Protein AF-A0AA37LXN7-F1 (afdb_monomer)

Sequence (135 aa):
MRRLRTSDVAAQNQFFEAVANAIAVWNYLNHPDVLPTVQDNRQNIIDAARLIATLITEFASLEALVMEFDDAWYENAADRTRTWVDEMLDEMEQGLAPLILSGRAPPNTSAIVAMIASMRNLRGDIRAPPRKKKP

Radius of gyration: 21.64 Å; Cα contacts (8 Å, |Δi|>4): 87; chains: 1; bounding box: 50×28×64 Å

Secondary structure (DSSP, 8-state):
--PPPHHHHHHHHHHHHHHHHHHHHHHHHTSTTTHHHHHHHHHHHHHHHHHHHHH-GGGTTHHHHHHHHHHHHHHHHHHHHHHHHHHHHHHHHHHHHHHHHTT---TTHHHHHHHHHHHHHHGGG--PPPPPPP-

pLDDT: mean 88.94, std 13.63, range [36.31, 98.25]

Solvent-accessible surface area (backbone atoms only — not comparable to full-atom values): 7447 Å² total; per-residue (Å²): 137,82,76,80,54,71,63,61,57,49,55,51,49,54,51,54,48,51,52,50,48,60,40,45,52,29,46,49,49,55,28,84,88,39,28,60,59,54,27,49,53,54,47,51,54,37,52,51,30,39,53,48,19,74,74,35,76,94,34,59,59,39,29,61,52,47,52,53,48,56,56,51,50,40,45,50,51,25,51,52,49,44,51,51,46,51,53,56,48,50,53,52,51,61,66,45,50,62,30,50,78,68,75,61,49,60,95,58,49,69,59,53,55,52,49,49,55,51,50,61,63,50,46,77,55,45,46,50,64,72,72,70,75,81,129

Structure (mmCIF, N/CA/C/O backbone):
data_AF-A0AA37LXN7-F1
#
_entry.id   AF-A0AA37LXN7-F1
#
loop_
_atom_site.group_PDB
_atom_site.id
_atom_site.type_symbol
_atom_site.label_atom_id
_atom_site.label_alt_id
_atom_site.label_comp_id
_atom_site.label_asym_id
_atom_site.label_entity_id
_atom_site.label_seq_id
_atom_site.pdbx_PDB_ins_code
_atom_site.Cartn_x
_atom_site.Cartn_y
_atom_site.Cartn_z
_atom_site.occupancy
_atom_site.B_iso_or_equiv
_atom_site.auth_seq_id
_atom_site.auth_comp_id
_atom_site.auth_asym_id
_atom_site.auth_atom_id
_atom_site.pdbx_PDB_model_num
ATOM 1 N N . MET A 1 1 ? 23.910 11.492 -34.998 1.00 36.31 1 MET A N 1
ATOM 2 C CA . MET A 1 1 ? 23.932 11.209 -33.544 1.00 36.31 1 MET A CA 1
ATOM 3 C C . MET A 1 1 ? 23.070 12.236 -32.819 1.00 36.31 1 MET A C 1
ATOM 5 O O . MET A 1 1 ? 23.492 13.376 -32.672 1.00 36.31 1 MET A O 1
ATOM 9 N N . ARG A 1 2 ? 21.838 11.881 -32.436 1.00 41.97 2 ARG A N 1
ATOM 10 C CA . ARG A 1 2 ? 20.931 12.767 -31.686 1.00 41.97 2 ARG A CA 1
ATOM 11 C C . ARG A 1 2 ? 21.134 12.464 -30.201 1.00 41.97 2 ARG A C 1
ATOM 13 O O . ARG A 1 2 ? 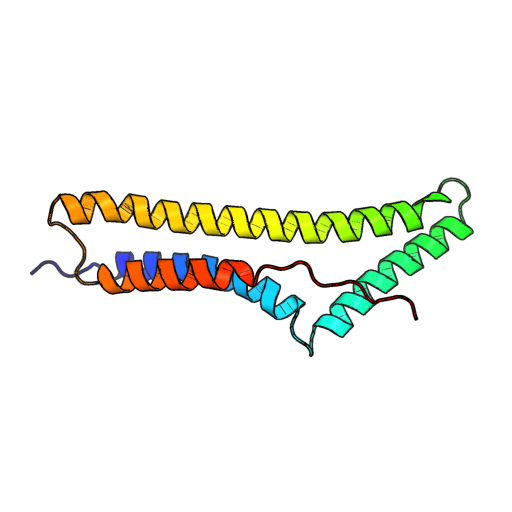20.865 11.345 -29.783 1.00 41.97 2 ARG A O 1
ATOM 20 N N . ARG A 1 3 ? 21.683 13.416 -29.436 1.00 42.84 3 ARG A N 1
ATOM 21 C CA . ARG A 1 3 ? 21.799 13.299 -27.973 1.00 42.84 3 ARG A CA 1
ATOM 22 C C . ARG A 1 3 ? 20.391 13.082 -27.412 1.00 42.84 3 ARG A C 1
ATOM 24 O O . ARG A 1 3 ? 19.524 13.918 -27.668 1.00 42.84 3 ARG A O 1
ATOM 31 N N . LEU A 1 4 ? 20.174 11.982 -26.691 1.00 47.22 4 LEU A N 1
ATOM 32 C CA . LEU A 1 4 ? 19.057 11.867 -25.751 1.00 47.22 4 LEU A CA 1
ATOM 33 C C . LEU A 1 4 ? 19.095 13.131 -24.886 1.00 47.22 4 LEU A C 1
ATOM 35 O O . LEU A 1 4 ? 20.140 13.441 -24.306 1.00 47.22 4 LEU A O 1
ATOM 39 N N . ARG A 1 5 ? 18.028 13.934 -24.904 1.00 51.78 5 ARG A N 1
ATOM 40 C CA . ARG A 1 5 ? 17.997 15.155 -24.101 1.00 51.78 5 ARG A CA 1
ATOM 41 C C . ARG A 1 5 ? 17.913 14.716 -22.647 1.00 51.78 5 ARG A C 1
ATOM 43 O O . ARG A 1 5 ? 17.087 13.885 -22.296 1.00 51.78 5 ARG A O 1
ATOM 50 N N . THR A 1 6 ? 18.767 15.275 -21.804 1.00 52.03 6 THR A N 1
ATOM 51 C CA . THR A 1 6 ? 18.843 15.002 -20.362 1.00 52.03 6 THR A CA 1
ATOM 52 C C . THR A 1 6 ? 17.480 15.132 -19.657 1.00 52.03 6 THR A C 1
ATOM 54 O O . THR A 1 6 ? 17.260 14.496 -18.633 1.00 52.03 6 THR A O 1
ATOM 57 N N . SER A 1 7 ? 16.549 15.898 -20.240 1.00 52.31 7 SER A N 1
ATOM 58 C CA . SER A 1 7 ? 15.145 16.018 -19.828 1.00 52.31 7 SER A CA 1
ATOM 59 C C . SER A 1 7 ? 14.353 14.712 -19.905 1.00 52.31 7 SER A C 1
ATOM 61 O O . SER A 1 7 ? 13.553 14.443 -19.018 1.00 52.31 7 SER A O 1
ATOM 63 N N . ASP A 1 8 ? 14.584 13.898 -20.936 1.00 58.88 8 ASP A N 1
ATOM 64 C CA . ASP A 1 8 ? 13.789 12.694 -21.207 1.00 58.88 8 ASP A CA 1
ATOM 65 C C . ASP A 1 8 ? 14.170 11.577 -20.223 1.00 58.88 8 ASP A C 1
ATOM 67 O O . ASP A 1 8 ? 13.317 10.839 -19.740 1.00 58.88 8 ASP A O 1
ATOM 71 N N . VAL A 1 9 ? 15.453 11.521 -19.847 1.00 61.12 9 VAL A N 1
ATOM 72 C CA . VAL A 1 9 ? 15.972 10.617 -18.808 1.00 61.12 9 VAL A CA 1
ATOM 73 C C . VAL A 1 9 ? 15.522 11.061 -17.412 1.00 61.12 9 VAL A C 1
ATOM 75 O O . VAL A 1 9 ? 15.176 10.225 -16.585 1.00 61.12 9 VAL A O 1
ATOM 78 N N . ALA A 1 10 ? 15.491 12.370 -17.141 1.00 61.38 10 ALA A N 1
ATOM 79 C CA . ALA A 1 10 ? 15.038 12.896 -15.854 1.00 61.38 10 ALA A CA 1
ATOM 80 C C . ALA A 1 10 ? 13.540 12.636 -15.612 1.00 61.38 10 ALA A C 1
ATOM 82 O O . ALA A 1 10 ? 13.177 12.161 -14.539 1.00 61.38 10 ALA A O 1
ATOM 83 N N . ALA A 1 11 ? 12.689 12.874 -16.616 1.00 61.81 11 ALA A N 1
ATOM 84 C CA . ALA A 1 11 ? 11.254 12.591 -16.529 1.00 61.81 11 ALA A CA 1
ATOM 85 C C . ALA A 1 11 ? 10.973 11.088 -16.363 1.00 61.81 11 ALA A C 1
ATOM 87 O O . ALA A 1 11 ? 10.141 10.695 -15.549 1.00 61.81 11 ALA A O 1
ATOM 88 N N . GLN A 1 12 ? 11.719 10.240 -17.079 1.00 63.50 12 GLN A N 1
ATOM 89 C CA . GLN A 1 12 ? 11.656 8.789 -16.919 1.00 63.50 12 GLN A CA 1
ATOM 90 C C . GLN A 1 12 ? 12.018 8.359 -15.488 1.00 63.50 12 GLN A C 1
ATOM 92 O O . GLN A 1 12 ? 11.289 7.582 -14.875 1.00 63.50 12 GLN A O 1
ATOM 97 N N . ASN A 1 13 ? 13.134 8.861 -14.952 1.00 73.94 13 ASN A N 1
ATOM 98 C CA . ASN A 1 13 ? 13.583 8.521 -13.602 1.00 73.94 13 ASN A CA 1
ATOM 99 C C . ASN A 1 13 ? 12.563 8.954 -12.549 1.00 73.94 13 ASN A C 1
ATOM 101 O O . ASN A 1 13 ? 12.233 8.159 -11.677 1.00 73.94 13 ASN A O 1
ATOM 105 N N . GLN A 1 14 ? 12.017 10.164 -12.678 1.00 76.44 14 GLN A N 1
ATOM 106 C CA . GLN A 1 14 ? 11.003 10.687 -11.764 1.00 76.44 14 GLN A CA 1
ATOM 107 C C . GLN A 1 14 ? 9.730 9.830 -11.760 1.00 76.44 14 GLN A C 1
ATOM 109 O O . GLN A 1 14 ? 9.128 9.609 -10.711 1.00 76.44 14 GLN A O 1
ATOM 114 N N . PHE A 1 15 ? 9.316 9.323 -12.922 1.00 78.12 15 PHE A N 1
ATOM 115 C CA . PHE A 1 15 ? 8.138 8.469 -13.003 1.00 78.12 15 PHE A CA 1
ATOM 116 C C . PHE A 1 15 ? 8.388 7.101 -12.354 1.00 78.12 15 PHE A C 1
ATOM 118 O O . PHE A 1 15 ? 7.590 6.658 -11.528 1.00 78.12 15 PHE A O 1
ATOM 125 N N . PHE A 1 16 ? 9.498 6.426 -12.678 1.00 86.19 16 PHE A N 1
ATOM 126 C CA . PHE A 1 16 ? 9.830 5.151 -12.025 1.00 86.19 16 PHE A CA 1
ATOM 127 C C . PHE A 1 16 ? 10.036 5.312 -10.519 1.00 86.19 16 PHE A C 1
ATOM 129 O O . PHE A 1 16 ? 9.668 4.421 -9.759 1.00 86.19 16 PHE A O 1
ATOM 136 N N . GLU A 1 17 ? 10.577 6.448 -10.084 1.00 90.12 17 GLU A N 1
ATOM 137 C CA . GLU A 1 17 ? 10.695 6.804 -8.674 1.00 90.12 17 GLU A CA 1
ATOM 138 C C . GLU A 1 17 ? 9.319 6.937 -8.011 1.00 90.12 17 GLU A C 1
ATOM 140 O O . GLU A 1 17 ? 9.125 6.414 -6.919 1.00 90.12 17 GLU A O 1
ATOM 145 N N . ALA A 1 18 ? 8.330 7.544 -8.675 1.00 90.88 18 ALA A N 1
ATOM 146 C CA . ALA A 1 18 ? 6.967 7.620 -8.150 1.00 90.88 18 ALA A CA 1
ATOM 147 C C . ALA A 1 18 ? 6.341 6.226 -7.956 1.00 90.88 18 ALA A C 1
ATOM 149 O O . ALA A 1 18 ? 5.782 5.946 -6.894 1.00 90.88 18 ALA A O 1
ATOM 150 N N . VAL A 1 19 ? 6.486 5.334 -8.943 1.00 94.19 19 VAL A N 1
ATOM 151 C CA . VAL A 1 19 ? 6.006 3.941 -8.852 1.00 94.19 19 VAL A CA 1
ATOM 152 C C . VAL A 1 19 ? 6.735 3.177 -7.742 1.00 94.19 19 VAL A C 1
ATOM 154 O O . VAL A 1 19 ? 6.100 2.524 -6.912 1.00 94.19 19 VAL A O 1
ATOM 157 N N . ALA A 1 20 ? 8.063 3.299 -7.679 1.00 93.69 20 ALA A N 1
ATOM 158 C CA . ALA A 1 20 ? 8.880 2.662 -6.653 1.00 93.69 20 ALA A CA 1
ATOM 159 C C . ALA A 1 20 ? 8.516 3.157 -5.246 1.00 93.69 20 ALA A C 1
ATOM 161 O O . ALA A 1 20 ? 8.384 2.349 -4.331 1.00 93.69 20 ALA A O 1
ATOM 162 N N . ASN A 1 21 ? 8.294 4.461 -5.078 1.00 94.56 21 ASN A N 1
ATOM 163 C CA . ASN A 1 21 ? 7.889 5.058 -3.808 1.00 94.56 21 ASN A CA 1
ATOM 164 C C . ASN A 1 21 ? 6.508 4.571 -3.368 1.00 94.56 21 ASN A C 1
ATOM 166 O O . ASN A 1 21 ? 6.324 4.256 -2.193 1.00 94.56 21 ASN A O 1
ATOM 170 N N . ALA A 1 22 ? 5.555 4.454 -4.296 1.00 95.94 22 ALA A N 1
ATOM 171 C CA . ALA A 1 22 ? 4.234 3.920 -3.987 1.00 95.94 22 ALA A CA 1
ATOM 172 C C . ALA A 1 22 ? 4.322 2.490 -3.432 1.00 95.94 22 ALA A C 1
ATOM 174 O O . ALA A 1 22 ? 3.708 2.198 -2.410 1.00 95.94 22 ALA A O 1
ATOM 175 N N . ILE A 1 23 ? 5.143 1.625 -4.036 1.00 96.00 23 ILE A N 1
ATOM 176 C CA . ILE A 1 23 ? 5.414 0.272 -3.521 1.00 96.00 23 ILE A CA 1
ATOM 177 C C . ILE A 1 23 ? 6.149 0.334 -2.170 1.00 96.00 23 ILE A C 1
ATOM 179 O O . ILE A 1 23 ? 5.780 -0.359 -1.219 1.00 96.00 23 ILE A O 1
ATOM 183 N N . ALA A 1 24 ? 7.171 1.187 -2.059 1.00 95.56 24 ALA A N 1
ATOM 184 C CA . ALA A 1 24 ? 8.017 1.296 -0.875 1.00 95.56 24 ALA A CA 1
ATOM 185 C C . ALA A 1 24 ? 7.240 1.701 0.383 1.00 95.56 24 ALA A C 1
ATOM 187 O O . ALA A 1 24 ? 7.558 1.209 1.463 1.00 95.56 24 ALA A O 1
ATOM 188 N N . VAL A 1 25 ? 6.203 2.537 0.264 1.00 97.19 25 VAL A N 1
ATOM 189 C CA . VAL A 1 25 ? 5.333 2.896 1.397 1.00 97.19 25 VAL A CA 1
ATOM 190 C C . VAL A 1 25 ? 4.677 1.655 2.002 1.00 97.19 25 VAL A C 1
ATOM 192 O O . VAL A 1 25 ? 4.703 1.483 3.219 1.00 97.19 25 VAL A O 1
ATOM 195 N N . TRP A 1 26 ? 4.138 0.753 1.180 1.00 98.00 26 TRP A N 1
ATOM 196 C CA . TRP A 1 26 ? 3.507 -0.474 1.675 1.00 98.00 26 TRP A CA 1
ATOM 197 C C . TRP A 1 26 ? 4.517 -1.430 2.301 1.00 98.00 26 TRP A C 1
ATOM 199 O O . TRP A 1 26 ? 4.251 -1.992 3.364 1.00 98.00 26 TRP A O 1
ATOM 209 N N . ASN A 1 27 ? 5.704 -1.546 1.707 1.00 96.62 27 ASN A N 1
ATOM 210 C CA . ASN A 1 27 ? 6.804 -2.308 2.296 1.00 96.62 27 ASN A CA 1
ATOM 211 C C . ASN A 1 27 ? 7.245 -1.734 3.643 1.00 96.62 27 ASN A C 1
ATOM 213 O O . ASN A 1 27 ? 7.468 -2.487 4.587 1.00 96.62 27 ASN A O 1
ATOM 217 N N . TYR A 1 28 ? 7.319 -0.409 3.756 1.00 97.00 28 TYR A N 1
ATOM 218 C CA . TYR A 1 28 ? 7.668 0.273 4.994 1.00 97.00 28 TYR A CA 1
ATOM 219 C C . TYR A 1 28 ? 6.620 0.039 6.087 1.00 97.00 28 TYR A C 1
ATOM 221 O O . TYR A 1 28 ? 6.979 -0.331 7.200 1.00 97.00 28 TYR A O 1
ATOM 229 N N . LEU A 1 29 ? 5.327 0.170 5.768 1.00 97.31 29 LEU A N 1
ATOM 230 C CA . LEU A 1 29 ? 4.237 -0.094 6.719 1.00 97.31 29 LEU A CA 1
ATOM 231 C C . LEU A 1 29 ? 4.233 -1.541 7.234 1.00 97.31 29 LEU A C 1
ATOM 233 O O . LEU A 1 29 ? 3.829 -1.786 8.370 1.00 97.31 29 LEU A O 1
ATOM 237 N N . ASN A 1 30 ? 4.685 -2.487 6.410 1.00 97.06 30 ASN A N 1
ATOM 238 C CA . ASN A 1 30 ? 4.787 -3.905 6.752 1.00 97.06 30 ASN A CA 1
ATOM 239 C C . ASN A 1 30 ? 6.164 -4.315 7.297 1.00 97.06 30 ASN A C 1
ATOM 241 O O . ASN A 1 30 ? 6.358 -5.483 7.640 1.00 97.06 30 ASN A O 1
ATOM 245 N N . HIS A 1 31 ? 7.123 -3.391 7.383 1.00 97.00 31 HIS A N 1
ATOM 246 C CA . HIS A 1 31 ? 8.468 -3.703 7.847 1.00 97.00 31 HIS A CA 1
ATOM 247 C C . HIS A 1 31 ? 8.431 -4.172 9.314 1.00 97.00 31 HIS A C 1
ATOM 249 O O . HIS A 1 31 ? 7.739 -3.538 10.112 1.00 97.00 31 HIS A O 1
ATOM 255 N N . PRO A 1 32 ? 9.181 -5.219 9.717 1.00 96.94 32 PRO A N 1
ATOM 256 C CA . PRO A 1 32 ? 9.131 -5.762 11.080 1.00 96.94 32 PRO A CA 1
ATOM 257 C C . PRO A 1 32 ? 9.350 -4.732 12.195 1.00 96.94 32 PRO A C 1
ATOM 259 O O . PRO A 1 32 ? 8.739 -4.838 13.253 1.00 96.94 32 PRO A O 1
ATOM 262 N N . ASP A 1 33 ? 10.168 -3.711 11.937 1.00 96.56 33 ASP A N 1
ATOM 263 C CA . ASP A 1 33 ? 10.462 -2.650 12.911 1.00 96.56 33 ASP A CA 1
ATOM 264 C C . ASP A 1 33 ? 9.377 -1.558 12.986 1.00 96.56 33 ASP A C 1
ATOM 266 O O . ASP A 1 33 ? 9.320 -0.795 13.947 1.00 96.56 33 ASP A O 1
ATOM 270 N N . VAL A 1 34 ? 8.516 -1.456 11.969 1.00 97.25 34 VAL A N 1
ATOM 271 C CA . VAL A 1 34 ? 7.512 -0.384 11.826 1.00 97.25 34 VAL A CA 1
ATOM 272 C C . VAL A 1 34 ? 6.103 -0.910 12.072 1.00 97.25 34 VAL A C 1
ATOM 274 O O . VAL A 1 34 ? 5.287 -0.231 12.699 1.00 97.25 34 VAL A O 1
ATOM 277 N N . LEU A 1 35 ? 5.827 -2.136 11.626 1.00 96.75 35 LEU A N 1
ATOM 278 C CA . LEU A 1 35 ? 4.534 -2.797 11.742 1.00 96.75 35 LEU A CA 1
ATOM 279 C C . LEU A 1 35 ? 3.978 -2.793 13.179 1.00 96.75 35 LEU A C 1
ATOM 281 O O . LEU A 1 35 ? 2.792 -2.491 13.316 1.00 96.75 35 LEU A O 1
ATOM 285 N N . PRO A 1 36 ? 4.766 -3.039 14.250 1.00 96.88 36 PRO A N 1
ATOM 286 C CA . PRO A 1 36 ? 4.258 -2.955 15.619 1.00 96.88 36 PRO A CA 1
ATOM 287 C C . PRO A 1 36 ? 3.683 -1.574 15.949 1.00 96.88 36 PRO A C 1
ATOM 289 O O . PRO A 1 36 ? 2.574 -1.475 16.463 1.00 96.88 36 PRO A O 1
ATOM 292 N N . THR A 1 37 ? 4.378 -0.504 15.559 1.00 97.12 37 THR A N 1
ATOM 293 C CA . THR A 1 37 ? 3.918 0.877 15.765 1.00 97.12 37 THR A CA 1
ATOM 294 C C . THR A 1 37 ? 2.641 1.168 14.976 1.00 97.12 37 THR A C 1
ATOM 296 O O . THR A 1 37 ? 1.712 1.781 15.498 1.00 97.12 37 THR A O 1
ATOM 299 N N . VAL A 1 38 ? 2.556 0.708 13.722 1.00 96.81 38 VAL A N 1
ATOM 300 C CA . VAL A 1 38 ? 1.339 0.846 12.899 1.00 96.81 38 VAL A CA 1
ATOM 301 C C . VAL A 1 38 ? 0.164 0.115 13.550 1.00 96.81 38 VAL A C 1
ATOM 303 O O . VAL A 1 38 ? -0.930 0.666 13.654 1.00 96.81 38 VAL A O 1
ATOM 306 N N . GLN A 1 39 ? 0.389 -1.111 14.020 1.00 96.31 39 GLN A N 1
ATOM 307 C CA . GLN A 1 39 ? -0.620 -1.923 14.693 1.00 96.31 39 GLN A CA 1
ATOM 308 C C . GLN A 1 39 ? -1.095 -1.298 16.003 1.00 96.31 39 GLN A C 1
ATOM 310 O O . GLN A 1 39 ? -2.300 -1.259 16.248 1.00 96.31 39 GLN A O 1
ATOM 315 N N . ASP A 1 40 ? -0.176 -0.784 16.817 1.00 96.38 40 ASP A N 1
ATOM 316 C CA . ASP A 1 40 ? -0.508 -0.135 18.082 1.00 96.38 40 ASP A CA 1
ATOM 317 C C . ASP A 1 40 ? -1.286 1.165 17.850 1.00 96.38 40 ASP A C 1
ATOM 319 O O . ASP A 1 40 ? -2.294 1.400 18.511 1.00 96.38 40 ASP A O 1
ATOM 323 N N . ASN A 1 41 ? -0.913 1.970 16.850 1.00 95.81 41 ASN A N 1
ATOM 324 C CA . ASN A 1 41 ? -1.671 3.171 16.486 1.00 95.81 41 ASN A CA 1
ATOM 325 C C . ASN A 1 41 ? -3.106 2.844 16.055 1.00 95.81 41 ASN A C 1
ATOM 327 O O . ASN A 1 41 ? -4.048 3.498 16.506 1.00 95.81 41 ASN A O 1
ATOM 331 N N . ARG A 1 42 ? -3.287 1.814 15.220 1.00 96.12 42 ARG A N 1
ATOM 332 C CA . ARG A 1 42 ? -4.621 1.343 14.811 1.00 96.12 42 ARG A CA 1
ATOM 333 C C . ARG A 1 42 ? -5.426 0.845 16.012 1.00 96.12 42 ARG A C 1
ATOM 335 O O . ARG A 1 42 ? -6.595 1.195 16.156 1.00 96.12 42 ARG A O 1
ATOM 342 N N . GLN A 1 43 ? -4.793 0.094 16.913 1.00 95.94 43 GLN A N 1
ATOM 343 C CA . GLN A 1 43 ? -5.437 -0.397 18.131 1.00 95.94 43 GLN A CA 1
ATOM 344 C C . GLN A 1 43 ? -5.853 0.749 19.065 1.00 95.94 43 GLN A C 1
ATOM 346 O O . GLN A 1 43 ? -6.970 0.732 19.574 1.00 95.94 43 GLN A O 1
ATOM 351 N N . ASN A 1 44 ? -5.022 1.782 19.218 1.00 96.75 44 ASN A N 1
ATOM 352 C CA . ASN A 1 44 ? -5.338 2.954 20.037 1.00 96.75 44 ASN A CA 1
ATOM 353 C C . ASN A 1 44 ? -6.593 3.690 19.539 1.00 96.75 44 ASN A C 1
ATOM 355 O O . ASN A 1 44 ? -7.398 4.151 20.348 1.00 96.75 44 ASN A O 1
ATOM 359 N N . ILE A 1 45 ? -6.795 3.775 18.219 1.00 96.56 45 ILE A N 1
ATOM 360 C CA . ILE A 1 45 ? -8.007 4.367 17.629 1.00 96.56 45 ILE A CA 1
ATOM 361 C C . ILE A 1 45 ? -9.239 3.514 17.962 1.00 96.56 45 ILE A C 1
ATOM 363 O O . ILE A 1 45 ? -10.274 4.053 18.356 1.00 96.56 45 ILE A O 1
ATOM 367 N N . ILE A 1 46 ? -9.126 2.188 17.855 1.00 96.12 46 ILE A N 1
ATOM 368 C CA . ILE A 1 46 ? -10.208 1.252 18.198 1.00 96.12 46 ILE A CA 1
ATOM 369 C C . ILE A 1 46 ? -10.550 1.335 19.693 1.00 96.12 46 ILE A C 1
ATOM 371 O O . ILE A 1 46 ? -11.723 1.374 20.060 1.00 96.12 46 ILE A O 1
ATOM 375 N N . ASP A 1 47 ? -9.548 1.408 20.568 1.00 96.44 47 ASP A N 1
ATOM 376 C CA . ASP A 1 47 ? -9.772 1.514 22.011 1.00 96.44 47 ASP A CA 1
ATOM 377 C C . ASP A 1 47 ? -10.390 2.867 22.399 1.00 96.44 47 ASP A C 1
ATOM 379 O O . ASP A 1 47 ? -11.269 2.916 23.262 1.00 96.44 47 ASP A O 1
ATOM 383 N N . ALA A 1 48 ? -10.020 3.956 21.718 1.00 97.38 48 ALA A N 1
ATOM 384 C CA . ALA A 1 48 ? -10.684 5.249 21.876 1.00 97.38 48 ALA A CA 1
ATOM 385 C C . ALA A 1 48 ? -12.152 5.200 21.410 1.00 97.38 48 ALA A C 1
ATOM 387 O O . ALA A 1 48 ? -13.036 5.718 22.095 1.00 97.38 48 ALA A O 1
ATOM 388 N N . ALA A 1 49 ? -12.430 4.532 20.287 1.00 97.50 49 ALA A N 1
ATOM 389 C CA . ALA A 1 49 ? -13.787 4.308 19.794 1.00 97.50 49 ALA A CA 1
ATOM 390 C C . ALA A 1 49 ? -14.632 3.501 20.793 1.00 97.50 49 ALA A C 1
ATOM 392 O O . ALA A 1 49 ? -15.780 3.863 21.059 1.00 97.50 49 ALA A O 1
ATOM 393 N N . ARG A 1 50 ? -14.048 2.463 21.409 1.00 96.94 50 ARG A N 1
ATOM 394 C CA . ARG A 1 50 ? -14.679 1.707 22.499 1.00 96.94 50 ARG A CA 1
ATOM 395 C C . ARG A 1 50 ? -14.989 2.605 23.692 1.00 96.94 50 ARG A C 1
ATOM 397 O O . ARG A 1 50 ? -16.107 2.571 24.195 1.00 96.94 50 ARG A O 1
ATOM 404 N N . LEU A 1 51 ? -14.034 3.422 24.136 1.00 97.62 51 LEU A N 1
ATOM 405 C CA . LEU A 1 51 ? -14.250 4.332 25.262 1.00 97.62 51 LEU A CA 1
ATOM 406 C C . LEU A 1 51 ? -15.429 5.279 24.992 1.00 97.62 51 LEU A C 1
ATOM 408 O O . LEU A 1 51 ? -16.320 5.400 25.830 1.00 97.62 51 LEU A O 1
ATOM 412 N N . ILE A 1 52 ? -15.490 5.881 23.805 1.00 97.62 52 ILE A N 1
ATOM 413 C CA . ILE A 1 52 ? -16.613 6.740 23.405 1.00 97.62 52 ILE A CA 1
ATOM 414 C C . ILE A 1 52 ? -17.934 5.958 23.418 1.00 97.62 52 ILE A C 1
ATOM 416 O O . ILE A 1 52 ? -18.907 6.432 24.003 1.00 97.62 52 ILE A O 1
ATOM 420 N N . ALA A 1 53 ? -17.956 4.751 22.846 1.00 97.06 53 ALA A N 1
ATOM 421 C CA . ALA A 1 53 ? -19.139 3.889 22.824 1.00 97.06 53 ALA A CA 1
ATOM 422 C C . ALA A 1 53 ? -19.655 3.535 24.231 1.00 97.06 53 ALA A C 1
ATOM 424 O O . ALA A 1 53 ? -20.858 3.391 24.427 1.00 97.06 53 ALA A O 1
ATOM 425 N N . THR A 1 54 ? -18.761 3.420 25.221 1.00 96.94 54 THR A N 1
ATOM 426 C CA . THR A 1 54 ? -19.151 3.162 26.621 1.00 96.94 54 THR A CA 1
ATOM 427 C C . THR A 1 54 ? -19.691 4.391 27.350 1.00 96.94 54 THR A C 1
ATOM 429 O O . THR A 1 54 ? -20.474 4.242 28.285 1.00 96.94 54 THR A O 1
ATOM 432 N N . LEU A 1 55 ? -19.274 5.596 26.952 1.00 97.62 55 LEU A N 1
ATOM 433 C CA . LEU A 1 55 ? -19.646 6.847 27.620 1.00 97.62 55 LEU A CA 1
ATOM 434 C C . LEU A 1 55 ? -20.890 7.504 27.011 1.00 97.62 55 LEU A C 1
ATOM 436 O O . LEU A 1 55 ? -21.570 8.264 27.697 1.00 97.62 55 LEU A O 1
ATOM 440 N N . ILE A 1 56 ? -21.173 7.239 25.734 1.00 97.19 56 ILE A N 1
ATOM 441 C CA . ILE A 1 56 ? -22.248 7.876 24.969 1.00 97.19 56 ILE A CA 1
ATOM 442 C C . ILE A 1 56 ? -23.072 6.780 24.294 1.00 97.19 56 ILE A C 1
ATOM 444 O O . ILE A 1 56 ? -22.617 6.147 23.342 1.00 97.19 56 ILE A O 1
ATOM 448 N N . THR A 1 57 ? -24.295 6.565 24.782 1.00 94.75 57 THR A N 1
ATOM 449 C CA . THR A 1 57 ? -25.179 5.466 24.348 1.00 94.75 57 THR A CA 1
ATOM 450 C C . THR A 1 57 ? -25.447 5.487 22.842 1.00 94.75 57 THR A C 1
ATOM 452 O O . THR A 1 57 ? -25.493 4.442 22.198 1.00 94.75 57 THR A O 1
ATOM 455 N N . GLU A 1 58 ? -25.576 6.675 22.255 1.00 97.38 58 GLU A N 1
ATOM 456 C CA . GLU A 1 58 ? -25.793 6.884 20.822 1.00 97.38 58 GLU A CA 1
ATOM 457 C C . GLU A 1 58 ? -24.624 6.377 19.961 1.00 97.38 58 GLU A C 1
ATOM 459 O O . GLU A 1 58 ? -24.804 6.113 18.773 1.00 97.38 58 GLU A O 1
ATOM 464 N N . PHE A 1 59 ? -23.439 6.192 20.551 1.00 97.44 59 PHE A N 1
ATOM 465 C CA . PHE A 1 59 ? -22.248 5.657 19.894 1.00 97.44 59 PHE A CA 1
ATOM 466 C C . PHE A 1 59 ? -21.950 4.199 20.248 1.00 97.44 59 PHE A C 1
ATOM 468 O O . PHE A 1 59 ? -20.844 3.733 19.985 1.00 97.44 59 PHE A O 1
ATOM 475 N N . ALA A 1 60 ? -22.918 3.439 20.770 1.00 95.75 60 ALA A N 1
ATOM 476 C CA . ALA A 1 60 ? -22.719 2.039 21.159 1.00 95.75 60 ALA A CA 1
ATOM 477 C C . ALA A 1 60 ? -22.091 1.152 20.057 1.00 95.75 60 ALA A C 1
ATOM 479 O O . ALA A 1 60 ? -21.375 0.202 20.365 1.00 95.75 60 ALA A O 1
ATOM 480 N N . SER A 1 61 ? -22.319 1.459 18.774 1.00 96.94 61 SER A N 1
ATOM 481 C CA . SER A 1 61 ? -21.764 0.714 17.633 1.00 96.94 61 SER A CA 1
ATOM 482 C C . SER A 1 61 ? -20.414 1.231 17.116 1.00 96.94 61 SER A C 1
ATOM 484 O O . SER A 1 61 ? -19.883 0.676 16.154 1.00 96.94 61 SER A O 1
ATOM 486 N N . LEU A 1 62 ? -19.857 2.297 17.697 1.00 97.56 62 LEU A N 1
ATOM 487 C CA . LEU A 1 62 ? -18.707 3.006 17.131 1.00 97.56 62 LEU A CA 1
ATOM 488 C C . LEU A 1 62 ? -17.447 2.135 17.046 1.00 97.56 62 LEU A C 1
ATOM 490 O O . LEU A 1 62 ? -16.765 2.181 16.028 1.00 97.56 62 LEU A O 1
ATOM 494 N N . GLU A 1 63 ? -17.156 1.311 18.059 1.00 96.50 63 GLU A N 1
ATOM 495 C CA . GLU A 1 63 ? -16.007 0.389 18.015 1.00 96.50 63 GLU A CA 1
ATOM 496 C C . GLU A 1 63 ? -16.085 -0.540 16.796 1.00 96.50 63 GLU A C 1
ATOM 498 O O . GLU A 1 63 ? -15.120 -0.658 16.042 1.00 96.50 63 GLU A O 1
ATOM 503 N N . ALA A 1 64 ? -17.244 -1.170 16.585 1.00 96.06 64 ALA A N 1
ATOM 504 C CA . ALA A 1 64 ? -17.445 -2.107 15.487 1.00 96.06 64 ALA A CA 1
ATOM 505 C C . ALA A 1 64 ? -17.303 -1.414 14.124 1.00 96.06 64 ALA A C 1
ATOM 507 O O . ALA A 1 64 ? -16.605 -1.925 13.250 1.00 96.06 64 ALA A O 1
ATOM 508 N N . LEU A 1 65 ? -17.894 -0.223 13.977 1.00 97.44 65 LEU A N 1
ATOM 509 C CA . LEU A 1 65 ? -17.782 0.581 12.758 1.00 97.44 65 LEU A CA 1
ATOM 510 C C . LEU A 1 65 ? -16.333 0.982 12.467 1.00 97.44 65 LEU A C 1
ATOM 512 O O . LEU A 1 65 ? -15.897 0.914 11.323 1.00 97.44 65 LEU A O 1
ATOM 516 N N . VAL A 1 66 ? -15.571 1.375 13.490 1.00 96.88 66 VAL A N 1
ATOM 517 C CA . VAL A 1 66 ? -14.156 1.736 13.334 1.00 96.88 66 VAL A CA 1
ATOM 518 C C . VAL A 1 66 ? -13.315 0.521 12.957 1.00 96.88 66 VAL A C 1
ATOM 520 O O . VAL A 1 66 ? -12.442 0.643 12.105 1.00 96.88 66 VAL A O 1
ATOM 523 N N . MET A 1 67 ? -13.579 -0.652 13.539 1.00 95.31 67 MET A N 1
ATOM 524 C CA . MET A 1 67 ? -12.885 -1.887 13.162 1.00 95.31 67 MET A CA 1
ATOM 525 C C . MET A 1 67 ? -13.138 -2.269 11.699 1.00 95.31 67 MET A C 1
ATOM 527 O O . MET A 1 67 ? -12.190 -2.620 11.000 1.00 95.31 67 MET A O 1
ATOM 531 N N . GLU A 1 68 ? -14.391 -2.200 11.244 1.00 95.81 68 GLU A N 1
ATOM 532 C CA . GLU A 1 68 ? -14.760 -2.484 9.853 1.00 95.81 68 GLU A CA 1
ATOM 533 C C . GLU A 1 68 ? -14.144 -1.461 8.893 1.00 95.81 68 GLU A C 1
ATOM 535 O O . GLU A 1 68 ? -13.541 -1.833 7.886 1.00 95.81 68 GLU A O 1
ATOM 540 N N . PHE A 1 69 ? -14.244 -0.174 9.234 1.00 96.19 69 PHE A N 1
ATOM 541 C CA . PHE A 1 69 ? -13.662 0.904 8.447 1.00 96.19 69 PHE A CA 1
ATOM 542 C C . PHE A 1 69 ? -12.142 0.771 8.327 1.00 96.19 69 PHE A C 1
ATOM 544 O O . PHE A 1 69 ? -11.615 0.918 7.231 1.00 96.19 69 PHE A O 1
ATOM 551 N N . ASP A 1 70 ? -11.435 0.494 9.423 1.00 95.69 70 ASP A N 1
ATOM 552 C CA . ASP A 1 70 ? -9.976 0.371 9.439 1.00 95.69 70 ASP A CA 1
ATOM 553 C C . ASP A 1 70 ? -9.489 -0.773 8.533 1.00 95.69 70 ASP A C 1
ATOM 555 O O . ASP A 1 70 ? -8.580 -0.571 7.727 1.00 95.69 70 ASP A O 1
ATOM 559 N N . ASP A 1 71 ? -10.124 -1.948 8.597 1.00 92.69 71 ASP A N 1
ATOM 560 C CA . ASP A 1 71 ? -9.809 -3.060 7.6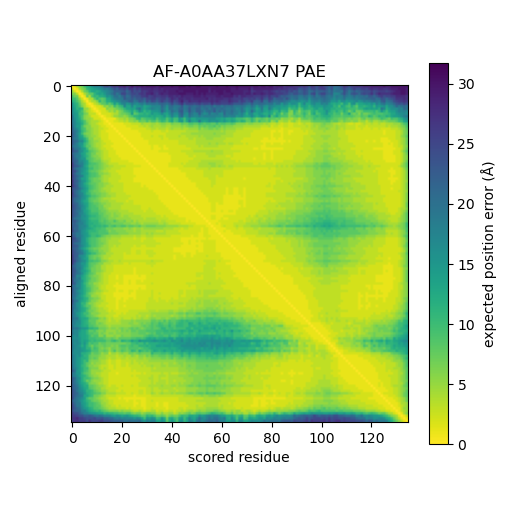92 1.00 92.69 71 ASP A CA 1
ATOM 561 C C . ASP A 1 71 ? -10.086 -2.691 6.230 1.00 92.69 71 ASP A C 1
ATOM 563 O O . ASP A 1 71 ? -9.211 -2.823 5.370 1.00 92.69 71 ASP A O 1
ATOM 567 N N . ALA A 1 72 ? -11.288 -2.178 5.949 1.00 96.25 72 ALA A N 1
ATOM 568 C CA . ALA A 1 72 ? -11.697 -1.823 4.596 1.00 96.25 72 ALA A CA 1
ATOM 569 C C . ALA A 1 72 ? -10.833 -0.702 4.002 1.00 96.25 72 ALA A C 1
ATOM 571 O O . ALA A 1 72 ? -10.527 -0.723 2.810 1.00 96.25 72 ALA A O 1
ATOM 572 N N . TRP A 1 73 ? -10.419 0.269 4.818 1.00 96.50 73 TRP A N 1
ATOM 573 C CA . TRP A 1 73 ? -9.605 1.399 4.388 1.00 96.50 73 TRP A CA 1
ATOM 574 C C . TRP A 1 73 ? -8.239 0.948 3.878 1.00 96.50 73 TRP A C 1
ATOM 576 O O . TRP A 1 73 ? -7.847 1.332 2.775 1.00 96.50 73 TRP A O 1
ATOM 586 N N . TYR A 1 74 ? -7.519 0.125 4.646 1.00 96.94 74 TYR A N 1
ATOM 587 C CA . TYR A 1 74 ? -6.187 -0.330 4.247 1.00 96.94 74 TYR A CA 1
ATOM 588 C C . TYR A 1 74 ? -6.226 -1.271 3.043 1.00 96.94 74 TYR A C 1
ATOM 590 O O . TYR A 1 74 ? -5.383 -1.131 2.157 1.00 96.94 74 TYR A O 1
ATOM 598 N N . GLU A 1 75 ? -7.203 -2.179 2.976 1.00 97.38 75 GLU A N 1
ATOM 599 C CA . GLU A 1 75 ? -7.379 -3.047 1.805 1.00 97.38 75 GLU A CA 1
ATOM 600 C C . GLU A 1 75 ? -7.704 -2.227 0.552 1.00 97.38 75 GLU A C 1
ATOM 602 O O . GLU A 1 75 ? -7.017 -2.341 -0.463 1.00 97.38 75 GLU A O 1
ATOM 607 N N . ASN A 1 76 ? -8.666 -1.304 0.638 1.00 98.00 76 ASN A N 1
ATOM 608 C CA . ASN A 1 76 ? -9.026 -0.442 -0.486 1.00 98.00 76 ASN A CA 1
ATOM 609 C C . ASN A 1 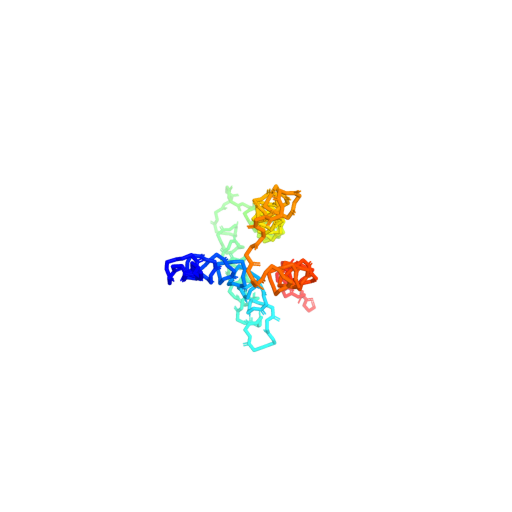76 ? -7.853 0.450 -0.926 1.00 98.00 76 ASN A C 1
ATOM 611 O O . ASN A 1 76 ? -7.603 0.612 -2.119 1.00 98.00 76 ASN A O 1
ATOM 615 N N . ALA A 1 77 ? -7.101 1.015 0.019 1.00 97.94 77 ALA A N 1
ATOM 616 C CA . ALA A 1 77 ? -5.929 1.825 -0.290 1.00 97.94 77 ALA A CA 1
ATOM 617 C C . ALA A 1 77 ? -4.824 1.003 -0.979 1.00 97.94 77 ALA A C 1
ATOM 619 O O . ALA A 1 77 ? -4.194 1.498 -1.922 1.00 97.94 77 ALA A O 1
ATOM 620 N N . ALA A 1 78 ? -4.603 -0.245 -0.555 1.00 98.06 78 ALA A N 1
ATOM 621 C CA . ALA A 1 78 ? -3.649 -1.148 -1.194 1.00 98.06 78 ALA A CA 1
ATOM 622 C C . ALA A 1 78 ? -4.102 -1.497 -2.616 1.00 98.06 78 ALA A C 1
ATOM 624 O O . ALA A 1 78 ? -3.321 -1.357 -3.556 1.00 98.06 78 ALA A O 1
ATOM 625 N N . ASP A 1 79 ? -5.374 -1.858 -2.793 1.00 98.25 79 ASP A N 1
ATOM 626 C CA . ASP A 1 79 ? -5.975 -2.137 -4.099 1.00 98.25 79 ASP A CA 1
ATOM 627 C C . ASP A 1 79 ? -5.845 -0.946 -5.050 1.00 98.25 79 ASP A C 1
ATOM 629 O O . ASP A 1 79 ? -5.335 -1.092 -6.159 1.00 98.25 79 ASP A O 1
ATOM 633 N N . ARG A 1 80 ? -6.224 0.255 -4.600 1.00 98.12 80 ARG A N 1
ATOM 634 C CA . ARG A 1 80 ? -6.100 1.485 -5.392 1.00 98.12 80 ARG A CA 1
ATOM 635 C C . ARG A 1 80 ? -4.660 1.773 -5.786 1.00 98.12 80 ARG A C 1
ATOM 637 O O . ARG A 1 80 ? -4.420 2.204 -6.908 1.00 98.12 80 ARG A O 1
ATOM 644 N N . THR A 1 81 ? -3.710 1.528 -4.884 1.00 98.00 81 THR A N 1
ATOM 645 C CA . THR A 1 81 ? -2.289 1.718 -5.190 1.00 98.00 81 THR A CA 1
ATOM 646 C C . THR A 1 81 ? -1.817 0.706 -6.230 1.00 98.00 81 THR A C 1
ATOM 648 O O . THR A 1 81 ? -1.106 1.088 -7.153 1.00 98.00 81 THR A O 1
ATOM 651 N N . ARG A 1 82 ? -2.234 -0.565 -6.136 1.00 98.00 82 ARG A N 1
ATOM 652 C CA . ARG A 1 82 ? -1.921 -1.580 -7.155 1.00 98.00 82 ARG A CA 1
ATOM 653 C C . ARG A 1 82 ? -2.479 -1.199 -8.521 1.00 98.00 82 ARG A C 1
ATOM 655 O O . ARG A 1 82 ? -1.736 -1.254 -9.491 1.00 98.00 82 ARG A O 1
ATOM 662 N N . THR A 1 83 ? -3.742 -0.781 -8.579 1.00 97.62 83 THR A N 1
ATOM 663 C CA . THR A 1 83 ? -4.379 -0.326 -9.821 1.00 97.62 83 THR A CA 1
ATOM 664 C C . THR A 1 83 ? -3.639 0.864 -10.416 1.00 97.62 83 THR A C 1
ATOM 666 O O . THR A 1 83 ? -3.295 0.836 -11.590 1.00 97.62 83 THR A O 1
ATOM 669 N N . TRP A 1 84 ? -3.312 1.870 -9.601 1.00 97.00 84 TRP A N 1
ATOM 670 C CA . TRP A 1 84 ? -2.547 3.024 -10.065 1.00 97.00 84 TRP A CA 1
ATOM 671 C C . TRP A 1 84 ? -1.156 2.625 -10.584 1.00 97.00 84 TRP A C 1
ATOM 673 O O . TRP A 1 84 ? -0.735 3.098 -11.633 1.00 97.00 84 TRP A O 1
ATOM 683 N N . VAL A 1 85 ? -0.445 1.719 -9.900 1.00 96.50 85 VAL A N 1
ATOM 684 C CA . VAL A 1 85 ? 0.843 1.194 -10.389 1.00 96.50 85 VAL A CA 1
ATOM 685 C C . VAL A 1 85 ? 0.675 0.489 -11.736 1.00 96.50 85 VAL A C 1
ATOM 687 O O . VAL A 1 85 ? 1.488 0.713 -12.630 1.00 96.50 85 VAL A O 1
ATOM 690 N N . ASP A 1 86 ? -0.366 -0.329 -11.902 1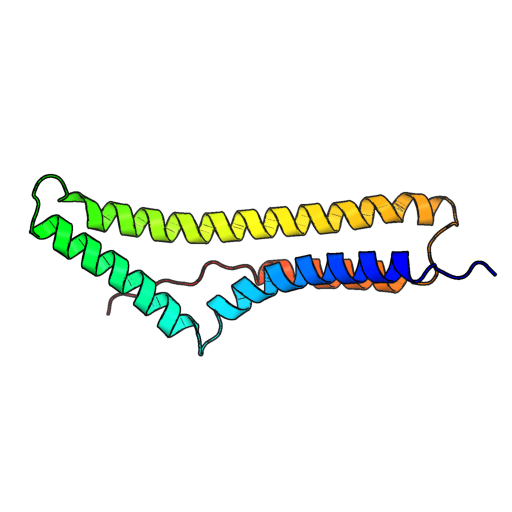.00 95.94 86 ASP A N 1
ATOM 691 C CA . ASP A 1 86 ? -0.643 -1.011 -13.169 1.00 95.94 86 ASP A CA 1
ATOM 692 C C . ASP A 1 86 ? -0.902 -0.006 -14.299 1.00 95.94 86 ASP A C 1
ATOM 694 O O . ASP A 1 86 ? -0.257 -0.095 -15.342 1.00 95.94 86 ASP A O 1
ATOM 698 N N . GLU A 1 87 ? -1.762 0.991 -14.068 1.00 95.88 87 GLU A N 1
ATOM 699 C CA . GLU A 1 87 ? -2.066 2.065 -15.025 1.00 95.88 87 GLU A CA 1
ATOM 700 C C . GLU A 1 87 ? -0.796 2.811 -15.455 1.00 95.88 87 GLU A C 1
ATOM 702 O O . GLU A 1 87 ? -0.536 2.991 -16.644 1.00 95.88 87 GLU A O 1
ATOM 707 N N . MET A 1 88 ? 0.046 3.183 -14.492 1.00 93.12 88 MET A N 1
ATOM 708 C CA . MET A 1 88 ? 1.293 3.901 -14.746 1.00 93.12 88 MET A CA 1
ATOM 709 C C . MET A 1 88 ? 2.301 3.071 -15.556 1.00 93.12 88 MET A C 1
ATOM 711 O O . MET A 1 88 ? 2.991 3.598 -16.432 1.00 93.12 88 MET A O 1
ATOM 715 N N . LEU A 1 89 ? 2.398 1.767 -15.293 1.00 93.69 89 LEU A N 1
ATOM 716 C CA . LEU A 1 89 ? 3.275 0.868 -16.047 1.00 93.69 89 LEU A CA 1
ATOM 717 C C . LEU A 1 89 ? 2.734 0.586 -17.457 1.00 93.69 89 LEU A C 1
ATOM 719 O O . LEU A 1 89 ? 3.519 0.532 -18.407 1.00 93.69 89 LEU A O 1
ATOM 723 N N . ASP A 1 90 ? 1.413 0.469 -17.608 1.00 93.81 90 ASP A N 1
ATOM 724 C CA . ASP A 1 90 ? 0.742 0.323 -18.902 1.00 93.81 90 ASP A CA 1
ATOM 725 C C . ASP A 1 90 ? 0.945 1.567 -19.780 1.00 93.81 90 ASP A C 1
ATOM 727 O O . ASP A 1 90 ? 1.276 1.439 -20.960 1.00 93.81 90 ASP A O 1
ATOM 731 N N . GLU A 1 91 ? 0.816 2.772 -19.217 1.00 90.94 91 GLU A N 1
ATOM 732 C CA . GLU A 1 91 ? 1.054 4.033 -19.931 1.00 90.94 91 GLU A CA 1
ATOM 733 C C . GLU A 1 91 ? 2.476 4.113 -20.507 1.00 90.94 91 GLU A C 1
ATOM 735 O O . GLU A 1 91 ? 2.669 4.518 -21.659 1.00 90.94 91 GLU A O 1
ATOM 740 N N . MET A 1 92 ? 3.486 3.674 -19.747 1.00 85.69 92 MET A N 1
ATOM 741 C CA . MET A 1 92 ? 4.864 3.627 -20.243 1.00 85.69 92 MET A CA 1
ATOM 742 C C . MET A 1 92 ? 5.032 2.659 -21.411 1.00 85.69 92 MET A C 1
ATOM 744 O O . MET A 1 92 ? 5.698 2.972 -22.403 1.00 85.69 92 MET A O 1
ATOM 748 N N . GLU A 1 93 ? 4.461 1.466 -21.279 1.00 89.31 93 GLU A N 1
ATOM 749 C CA . GLU A 1 93 ? 4.558 0.418 -22.286 1.00 89.31 93 GLU A CA 1
ATOM 750 C C . GLU A 1 93 ? 3.868 0.852 -23.588 1.00 89.31 93 GLU A C 1
ATOM 752 O O . GLU A 1 93 ? 4.446 0.736 -24.675 1.00 89.31 93 GLU A O 1
ATOM 757 N N . GLN A 1 94 ? 2.690 1.471 -23.474 1.00 89.44 94 GLN A N 1
ATOM 758 C CA . GLN A 1 94 ? 1.952 2.056 -24.594 1.00 89.44 94 GLN A CA 1
ATOM 759 C C . GLN A 1 94 ? 2.701 3.219 -25.253 1.00 89.44 94 GLN A C 1
ATOM 761 O O . GLN A 1 94 ? 2.669 3.347 -26.477 1.00 89.44 94 GLN A O 1
ATOM 766 N N . GLY A 1 95 ? 3.416 4.045 -24.485 1.00 85.75 95 GLY A N 1
ATOM 76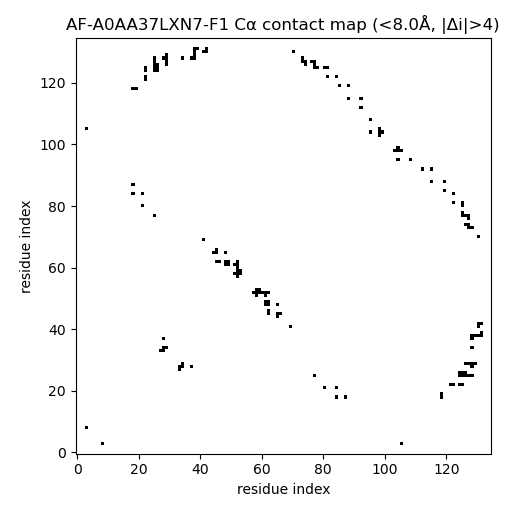7 C CA . GLY A 1 95 ? 4.262 5.106 -25.036 1.00 85.75 95 GLY A CA 1
ATOM 768 C C . GLY A 1 95 ? 5.469 4.571 -25.818 1.00 85.75 95 GLY A C 1
ATOM 769 O O . GLY A 1 95 ? 5.893 5.169 -26.812 1.00 85.75 95 GLY A O 1
ATOM 770 N N . LEU A 1 96 ? 6.013 3.424 -25.403 1.00 85.38 96 LEU A N 1
ATOM 771 C CA . LEU A 1 96 ? 7.214 2.832 -25.992 1.00 85.38 96 LEU A CA 1
ATOM 772 C C . LEU A 1 96 ? 6.915 1.994 -27.245 1.00 85.38 96 LEU A C 1
ATOM 774 O O . LEU A 1 96 ? 7.695 2.021 -28.203 1.00 85.38 96 LEU A O 1
ATOM 778 N N . ALA A 1 97 ? 5.786 1.283 -27.277 1.00 86.50 97 ALA A N 1
ATOM 779 C CA . ALA A 1 97 ? 5.447 0.353 -28.355 1.00 86.50 97 ALA A CA 1
ATOM 780 C C . ALA A 1 97 ? 5.457 0.987 -29.772 1.00 86.50 97 ALA A C 1
ATOM 782 O O . ALA A 1 97 ? 6.104 0.425 -30.663 1.00 86.50 97 ALA A O 1
ATOM 783 N N . PRO A 1 98 ? 4.867 2.175 -30.025 1.00 87.62 98 PRO A N 1
ATOM 784 C CA . PRO A 1 98 ? 4.924 2.826 -31.338 1.00 87.62 98 PRO A CA 1
ATOM 785 C C . PRO A 1 98 ? 6.344 3.231 -31.756 1.00 87.62 98 PRO A C 1
ATOM 787 O O . PRO A 1 98 ? 6.683 3.215 -32.944 1.00 87.62 98 PRO A O 1
ATOM 790 N N . LEU A 1 99 ? 7.197 3.594 -30.793 1.00 85.12 99 LEU A N 1
ATOM 791 C CA . LEU A 1 99 ? 8.593 3.955 -31.054 1.00 85.12 99 LEU A CA 1
ATOM 792 C C . LEU A 1 99 ? 9.401 2.727 -31.477 1.00 85.12 99 LEU A C 1
ATOM 794 O O . LEU A 1 99 ? 10.193 2.815 -32.415 1.00 85.12 99 LEU A O 1
ATOM 798 N N . ILE A 1 100 ? 9.154 1.580 -30.842 1.00 84.50 100 ILE A N 1
ATOM 799 C CA . ILE A 1 100 ? 9.746 0.294 -31.228 1.00 84.50 100 ILE A CA 1
ATOM 800 C C . ILE A 1 100 ? 9.309 -0.093 -32.641 1.00 84.50 100 ILE A C 1
ATOM 802 O O . ILE A 1 100 ? 10.160 -0.311 -33.504 1.00 84.50 100 ILE A O 1
ATOM 806 N N . LEU A 1 101 ? 8.000 -0.108 -32.904 1.00 87.38 101 LEU A N 1
ATOM 807 C CA . LEU A 1 101 ? 7.446 -0.520 -34.197 1.00 87.38 101 LEU A CA 1
ATOM 808 C C . LEU A 1 101 ? 7.901 0.374 -35.359 1.00 87.38 101 LEU A C 1
ATOM 810 O O . LEU A 1 101 ? 8.090 -0.105 -36.473 1.00 87.38 101 LEU A O 1
ATOM 814 N N . SER A 1 102 ? 8.115 1.668 -35.107 1.00 90.00 102 SER A N 1
ATOM 815 C CA . SER A 1 102 ? 8.587 2.620 -36.122 1.00 90.00 102 SER A CA 1
ATOM 816 C C . SER A 1 102 ? 10.113 2.666 -36.289 1.00 90.00 102 SER A C 1
ATOM 818 O O . SER A 1 102 ? 10.612 3.497 -37.050 1.00 90.00 102 SER A O 1
ATOM 820 N N . GLY A 1 103 ? 10.870 1.814 -35.582 1.00 85.06 103 GLY A N 1
ATOM 821 C CA . GLY A 1 103 ? 12.339 1.808 -35.617 1.00 85.06 103 GLY A CA 1
ATOM 822 C C . GLY A 1 103 ? 12.976 3.061 -35.002 1.00 85.06 103 GLY A C 1
ATOM 823 O O . GLY A 1 103 ? 14.121 3.395 -35.302 1.00 85.06 103 GLY A O 1
ATOM 824 N N . ARG A 1 104 ? 12.230 3.784 -34.159 1.00 86.38 104 ARG A N 1
ATOM 825 C CA . ARG A 1 104 ? 12.634 5.031 -33.483 1.00 86.38 104 ARG A CA 1
ATOM 826 C C . ARG A 1 104 ? 12.816 4.843 -31.977 1.00 86.38 104 ARG A C 1
ATOM 828 O O . ARG A 1 104 ? 12.796 5.819 -31.229 1.00 86.38 104 ARG A O 1
ATOM 835 N N . ALA A 1 105 ? 12.973 3.597 -31.542 1.00 83.31 105 ALA A N 1
ATOM 836 C CA . ALA A 1 105 ? 13.141 3.243 -30.145 1.00 83.31 105 ALA A CA 1
ATOM 837 C C . ALA A 1 105 ? 14.351 3.978 -29.536 1.00 83.31 105 ALA A C 1
ATOM 839 O O . ALA A 1 105 ? 15.424 4.013 -30.152 1.00 83.31 105 ALA A O 1
ATOM 840 N N . PRO A 1 106 ? 14.218 4.550 -28.329 1.00 81.25 106 PRO A N 1
ATOM 841 C CA . PRO A 1 106 ? 15.355 5.075 -27.588 1.00 81.25 106 PRO A CA 1
ATOM 842 C C . PRO A 1 106 ? 16.444 4.005 -27.370 1.00 81.25 106 PRO A C 1
ATOM 844 O O . PRO A 1 106 ? 16.118 2.836 -27.152 1.00 81.25 106 PRO A O 1
ATOM 847 N N . PRO A 1 107 ? 17.738 4.369 -27.339 1.00 82.00 107 PRO A N 1
ATOM 848 C CA . PRO A 1 107 ? 18.828 3.428 -27.055 1.00 82.00 107 PRO A CA 1
ATOM 849 C C . PRO A 1 107 ? 18.689 2.642 -25.740 1.00 82.00 107 PRO A C 1
ATOM 851 O O . PRO A 1 107 ? 19.229 1.548 -25.626 1.00 82.00 107 PRO A O 1
ATOM 854 N N . ASN A 1 108 ? 17.971 3.181 -24.748 1.00 81.44 108 ASN A N 1
ATOM 855 C CA . ASN A 1 108 ? 17.756 2.561 -23.439 1.00 81.44 108 ASN A CA 1
ATOM 856 C C . ASN A 1 108 ? 16.476 1.708 -23.348 1.00 81.44 108 ASN A C 1
ATOM 858 O O . ASN A 1 108 ? 16.145 1.256 -22.257 1.00 81.44 108 ASN A O 1
ATOM 862 N N . THR A 1 109 ? 15.771 1.463 -24.459 1.00 85.44 109 THR A N 1
ATOM 863 C CA . THR A 1 109 ? 14.484 0.734 -24.511 1.00 85.44 109 THR A CA 1
ATOM 864 C C . THR A 1 109 ? 14.490 -0.575 -23.718 1.00 85.44 109 THR A C 1
ATOM 866 O O . THR A 1 109 ? 13.570 -0.823 -22.944 1.00 85.44 109 THR A O 1
ATOM 869 N N . SER A 1 110 ? 15.536 -1.397 -23.850 1.00 86.00 110 SER A N 1
ATOM 870 C CA . SER A 1 110 ? 15.644 -2.671 -23.124 1.00 86.00 110 SER A CA 1
ATOM 871 C C . SER A 1 110 ? 15.674 -2.491 -21.604 1.00 86.00 110 SER A C 1
ATOM 873 O O . SER A 1 110 ? 15.053 -3.268 -20.884 1.00 86.00 110 SER A O 1
ATOM 875 N N . ALA A 1 111 ? 16.345 -1.446 -21.115 1.00 86.75 111 ALA A N 1
ATOM 876 C CA . ALA A 1 111 ? 16.381 -1.116 -19.695 1.00 86.75 111 ALA A CA 1
ATOM 877 C C . ALA A 1 111 ? 15.011 -0.640 -19.191 1.00 86.75 111 ALA A C 1
ATOM 879 O O . ALA A 1 111 ? 14.610 -1.014 -18.094 1.00 86.75 111 ALA A O 1
A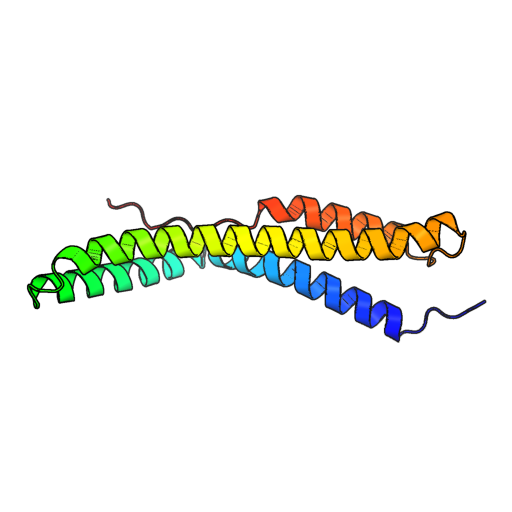TOM 880 N N . ILE A 1 112 ? 14.270 0.131 -20.000 1.00 86.38 112 ILE A N 1
ATOM 881 C CA . ILE A 1 112 ? 12.908 0.575 -19.654 1.00 86.38 112 ILE A CA 1
ATOM 882 C C . ILE A 1 112 ? 11.985 -0.634 -19.489 1.00 86.38 112 ILE A C 1
ATOM 884 O O . ILE A 1 112 ? 11.339 -0.774 -18.456 1.00 86.38 112 ILE A O 1
ATOM 888 N N . VAL A 1 113 ? 11.976 -1.538 -20.473 1.00 89.75 113 VAL A N 1
ATOM 889 C CA . VAL A 1 113 ? 11.144 -2.751 -20.448 1.00 89.75 113 VAL A CA 1
ATOM 890 C C . VAL A 1 113 ? 11.502 -3.643 -19.258 1.00 89.75 113 VAL A C 1
ATOM 892 O O . VAL A 1 113 ? 10.613 -4.120 -18.555 1.00 89.75 113 VAL A O 1
ATOM 895 N N . ALA A 1 114 ? 12.796 -3.828 -18.983 1.00 90.31 114 ALA A N 1
ATOM 896 C CA . ALA A 1 114 ? 13.245 -4.591 -17.821 1.00 90.31 114 ALA A CA 1
ATOM 897 C C . ALA A 1 114 ? 12.783 -3.956 -16.498 1.00 90.31 114 ALA A C 1
ATOM 899 O O . ALA A 1 114 ? 12.369 -4.668 -15.583 1.00 90.31 114 ALA A O 1
ATOM 900 N N . MET A 1 115 ? 12.811 -2.624 -16.401 1.00 89.69 115 MET A N 1
ATOM 901 C CA . MET A 1 115 ? 12.370 -1.915 -15.202 1.00 89.69 115 MET A CA 1
ATOM 902 C C . MET A 1 115 ? 10.852 -1.993 -15.013 1.00 89.69 115 MET A C 1
ATOM 904 O O . MET A 1 115 ? 10.407 -2.245 -13.897 1.00 89.69 115 MET A O 1
ATOM 908 N N . ILE A 1 116 ? 10.065 -1.881 -16.090 1.00 92.69 116 ILE A N 1
ATOM 909 C CA . ILE A 1 116 ? 8.609 -2.109 -16.061 1.00 92.69 116 ILE A CA 1
ATOM 910 C C . ILE A 1 116 ? 8.306 -3.515 -15.537 1.00 92.69 116 ILE A C 1
ATOM 912 O O . ILE A 1 116 ? 7.545 -3.666 -14.584 1.00 92.69 116 ILE A O 1
ATOM 916 N N . ALA A 1 117 ? 8.946 -4.543 -16.103 1.00 93.25 117 ALA A N 1
ATOM 917 C CA . ALA A 1 117 ? 8.747 -5.926 -15.676 1.00 93.25 117 ALA A CA 1
ATOM 918 C C . ALA A 1 117 ? 9.123 -6.140 -14.198 1.00 93.25 117 ALA A C 1
ATOM 920 O O . ALA A 1 117 ? 8.394 -6.803 -13.462 1.00 93.25 117 ALA A O 1
ATOM 921 N N . SER A 1 118 ? 10.229 -5.539 -13.745 1.00 92.56 118 SER A N 1
ATOM 922 C CA . SER A 1 118 ? 10.643 -5.576 -12.338 1.00 92.56 118 SER A CA 1
ATOM 923 C C . SER A 1 118 ? 9.586 -4.958 -11.415 1.00 92.56 118 SER A C 1
ATOM 925 O O . SER A 1 118 ? 9.185 -5.580 -10.433 1.00 92.56 118 SER A O 1
ATOM 927 N N . MET A 1 119 ? 9.066 -3.776 -11.758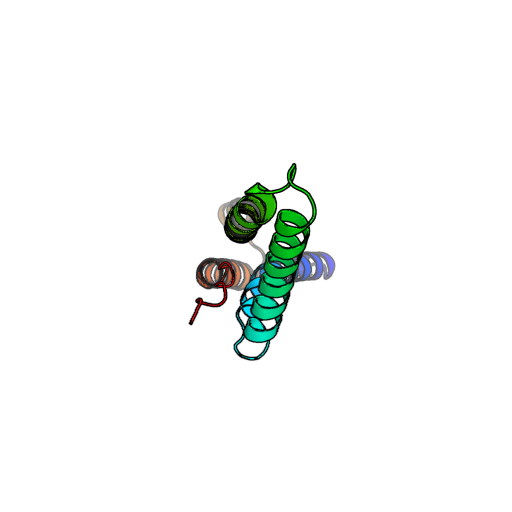 1.00 93.38 119 MET A N 1
ATOM 928 C CA . MET A 1 119 ? 8.041 -3.100 -10.953 1.00 93.38 119 MET A CA 1
ATOM 929 C C . MET A 1 119 ? 6.720 -3.874 -10.926 1.00 93.38 119 MET A C 1
ATOM 931 O O . MET A 1 119 ? 6.104 -3.981 -9.867 1.00 93.38 119 MET A O 1
ATOM 935 N N . ARG A 1 120 ? 6.315 -4.498 -12.043 1.00 94.56 120 ARG A N 1
ATOM 936 C CA . ARG A 1 120 ? 5.139 -5.388 -12.061 1.00 94.56 120 ARG A CA 1
ATOM 937 C C . ARG A 1 120 ? 5.300 -6.575 -11.111 1.00 94.56 120 ARG A C 1
ATOM 939 O O . ARG A 1 120 ? 4.331 -6.957 -10.464 1.00 94.56 120 ARG A O 1
ATOM 946 N N . ASN A 1 121 ? 6.505 -7.131 -10.980 1.00 93.88 121 ASN A N 1
ATOM 947 C CA . ASN A 1 121 ? 6.758 -8.210 -10.021 1.00 93.88 121 ASN A CA 1
ATOM 948 C C . ASN A 1 121 ? 6.641 -7.723 -8.567 1.00 93.88 121 ASN A C 1
ATOM 950 O O . ASN A 1 121 ? 6.074 -8.423 -7.731 1.00 93.88 121 ASN A O 1
ATOM 954 N N . LEU A 1 122 ? 7.122 -6.509 -8.279 1.00 93.38 122 LEU A N 1
ATOM 955 C CA . LEU A 1 122 ? 7.062 -5.894 -6.946 1.00 93.38 122 LEU A CA 1
ATOM 956 C C . LEU A 1 122 ? 5.661 -5.393 -6.561 1.00 93.38 122 LEU A C 1
ATOM 958 O O . LEU A 1 122 ? 5.374 -5.184 -5.386 1.00 93.38 122 LEU A O 1
ATOM 962 N N . ARG A 1 123 ? 4.742 -5.249 -7.522 1.00 93.50 123 ARG A N 1
ATOM 963 C CA . ARG A 1 123 ? 3.328 -4.916 -7.271 1.00 93.50 123 ARG A CA 1
ATOM 964 C C . ARG A 1 123 ? 2.685 -5.834 -6.224 1.00 93.50 123 ARG A C 1
ATOM 966 O O . ARG A 1 123 ? 1.827 -5.398 -5.459 1.00 93.50 123 ARG A O 1
ATOM 973 N N . GLY A 1 124 ? 3.088 -7.107 -6.183 1.00 91.25 124 GLY A N 1
ATOM 974 C CA . GLY A 1 124 ? 2.595 -8.091 -5.214 1.00 91.25 124 GLY A CA 1
ATOM 975 C C . GLY A 1 124 ? 2.956 -7.785 -3.756 1.00 91.25 124 GLY A C 1
ATOM 976 O O . GLY A 1 124 ? 2.366 -8.386 -2.853 1.00 91.25 124 GLY A O 1
ATOM 977 N N . ASP A 1 125 ? 3.881 -6.856 -3.522 1.00 93.88 125 ASP A N 1
ATOM 978 C CA . ASP A 1 125 ? 4.313 -6.431 -2.191 1.00 93.88 125 ASP A CA 1
ATOM 979 C C . ASP A 1 125 ? 3.426 -5.312 -1.617 1.00 93.88 125 ASP A C 1
ATOM 981 O O . ASP A 1 125 ? 3.440 -5.044 -0.416 1.00 93.88 125 ASP A O 1
ATOM 985 N N . ILE A 1 126 ? 2.565 -4.711 -2.446 1.00 97.38 126 ILE A N 1
ATOM 986 C CA . ILE A 1 126 ? 1.540 -3.765 -2.000 1.00 97.38 126 ILE A CA 1
ATOM 987 C C . ILE A 1 126 ? 0.452 -4.531 -1.240 1.00 97.38 126 ILE A C 1
ATOM 989 O O . ILE A 1 126 ? -0.488 -5.082 -1.825 1.00 97.38 126 ILE A O 1
ATOM 993 N N . ARG A 1 127 ? 0.579 -4.593 0.084 1.00 97.19 127 ARG A N 1
ATOM 994 C CA . ARG A 1 127 ? -0.336 -5.333 0.962 1.00 97.19 127 ARG A CA 1
ATOM 995 C C . ARG A 1 127 ? -0.762 -4.480 2.138 1.00 97.19 127 ARG A C 1
ATOM 997 O O . ARG A 1 127 ? 0.067 -3.799 2.741 1.00 97.19 127 ARG A O 1
ATOM 1004 N N . ALA A 1 128 ? -2.042 -4.563 2.483 1.00 97.00 128 ALA A N 1
ATOM 1005 C CA . ALA A 1 128 ? -2.552 -3.951 3.694 1.00 97.00 128 ALA A CA 1
ATOM 1006 C C . ALA A 1 128 ? -1.770 -4.470 4.915 1.00 97.00 128 ALA A C 1
ATOM 1008 O O . ALA A 1 128 ? -1.538 -5.681 5.021 1.00 97.00 128 ALA A O 1
ATOM 1009 N N . PRO A 1 129 ? -1.349 -3.587 5.839 1.00 96.00 129 PRO A N 1
ATOM 1010 C CA . PRO A 1 129 ? -0.725 -4.031 7.070 1.00 96.00 129 PRO A CA 1
ATOM 1011 C C . PRO A 1 129 ? -1.720 -4.879 7.869 1.00 96.00 129 PRO A C 1
ATOM 1013 O O . PRO A 1 129 ? -2.875 -4.471 8.042 1.00 96.00 129 PRO A O 1
ATOM 1016 N N . PRO A 1 130 ? -1.314 -6.043 8.397 1.00 94.19 130 PRO A N 1
ATOM 1017 C CA . PRO A 1 130 ? -2.198 -6.848 9.224 1.00 94.19 130 PRO A CA 1
ATOM 1018 C C . PRO A 1 130 ? -2.494 -6.117 10.535 1.00 94.19 130 PRO A C 1
ATOM 1020 O O . PRO A 1 130 ? -1.607 -5.486 11.117 1.00 94.19 130 PRO A O 1
ATOM 1023 N N . ARG A 1 131 ? -3.721 -6.234 11.049 1.00 89.69 131 ARG A N 1
ATOM 1024 C CA . ARG A 1 131 ? -4.029 -5.789 12.415 1.00 89.69 131 ARG A CA 1
ATOM 1025 C C . ARG A 1 131 ? -3.339 -6.663 13.456 1.00 89.69 131 ARG A C 1
ATOM 1027 O O . ARG A 1 131 ? -3.026 -7.831 13.210 1.00 89.69 131 ARG A O 1
ATOM 1034 N N . LYS A 1 132 ? -3.172 -6.104 14.656 1.00 85.69 132 LYS A N 1
ATOM 1035 C CA . LYS A 1 132 ? -2.778 -6.875 15.834 1.00 85.69 132 LYS A CA 1
ATOM 1036 C C . LYS A 1 132 ? -3.838 -7.948 16.0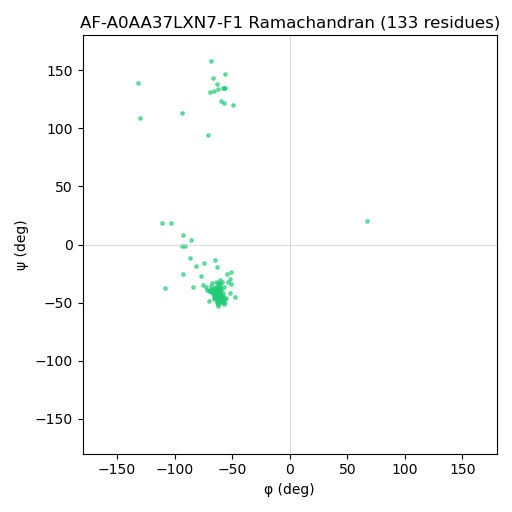80 1.00 85.69 132 LYS A C 1
ATOM 1038 O O . LYS A 1 132 ? -5.022 -7.637 16.209 1.00 85.69 132 LYS A O 1
ATOM 1043 N N . LYS A 1 133 ? -3.436 -9.218 16.123 1.00 71.12 133 LYS A N 1
ATOM 1044 C CA . LYS A 1 133 ? -4.346 -10.284 16.556 1.00 71.12 133 LYS A CA 1
ATOM 1045 C C . LYS A 1 133 ? -4.659 -10.045 18.032 1.00 71.12 133 LYS A C 1
ATOM 1047 O O . LYS A 1 133 ? -3.732 -9.791 18.803 1.00 71.12 133 LYS A O 1
ATOM 1052 N N . LYS A 1 134 ? -5.938 -10.102 18.420 1.00 57.09 134 LYS A N 1
ATOM 1053 C CA . LYS A 1 134 ? -6.281 -10.143 19.847 1.00 57.09 134 LYS A CA 1
ATOM 1054 C C . LYS A 1 134 ? -5.589 -11.377 20.459 1.00 57.09 134 LYS A C 1
ATOM 1056 O O . LYS A 1 134 ? -5.595 -12.418 19.793 1.00 57.09 134 LYS A O 1
ATOM 1061 N N . PRO A 1 135 ? -4.941 -11.245 21.630 1.00 51.34 135 PRO A N 1
ATOM 1062 C CA . PRO A 1 135 ? -4.451 -12.401 22.373 1.00 51.34 135 PRO A CA 1
ATOM 1063 C C . PRO A 1 135 ? -5.595 -13.350 22.744 1.00 51.34 135 PRO A C 1
ATOM 1065 O O . PRO A 1 135 ? -6.751 -12.874 22.854 1.00 51.34 135 PRO A O 1
#

Organism: NCBI:txid708192

Mean predicted aligned error: 6.34 Å

Foldseek 3Di:
DDPPPPVVVVVLVVLLVVLVVLLVVLVQCQPPVNVVVNQVVLVVVLVVLCVCLVVDVVSVCRSVVSVVCLVCVLQVSLVVSLV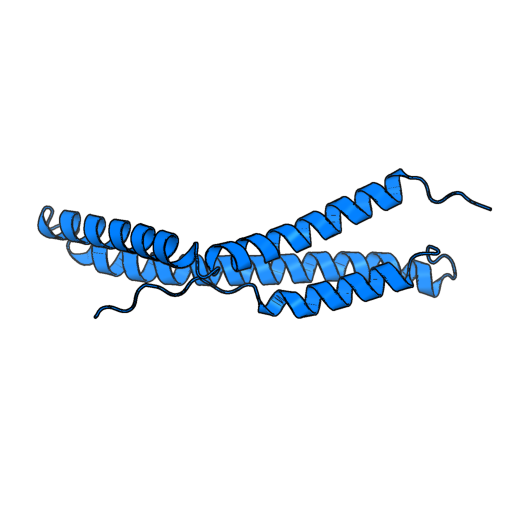VSVVSLVVQVVVQVVCVVVVNHDPCNVVSVVSSVVSNVSSVSSDRRDHDDDD